Protein AF-A0A8D6U530-F1 (afdb_monomer_lite)

Sequence (183 aa):
MQDDRLDGVLFDHLMLEGEQKAHISNYTDLTALLTSADLKWEVPHDMVEWIWIHMAINAGVTSTAARSGNLENPEQLALNLMNSSSELSLVIKTIREALKVVEARGVNLKLYKAELLPYKIPAWIAGKAMKIMFAKNELTRKIMTLHNDKQDIFYCCQSVYQTGQELGVKMPILEANMKGISI

Radius of gyration: 17.64 Å; chains: 1; bounding box: 43×45×47 Å

Organism: Streptococcus thermophilus (NCBI:txid1308)

Secondary structure (DSSP, 8-state):
-BTTB------SEEE---HHHH--TTHHHHHHHHHHTT-EEE--S-HHHHHHHHHHHHHHHHHHHHTTS--S-HHHHHHHHHT-HHHHHHHHHHHHHHHHHHHHTT--GGG-HHHHHHHHS-HHHHHHHHHHHHHH-HHHHHHHHH---HHHHHHHHHHHHHHHHHTT---HHHHHHHHHH--

pLDDT: mean 90.28, std 9.79, range [41.72, 98.44]

Structure (mmCIF, N/CA/C/O backbone):
data_AF-A0A8D6U530-F1
#
_entry.id   AF-A0A8D6U530-F1
#
loop_
_atom_site.group_PDB
_atom_site.id
_atom_site.type_symbol
_atom_site.label_atom_id
_atom_site.label_alt_id
_atom_site.label_comp_id
_atom_site.label_asym_id
_atom_site.label_entity_id
_atom_site.label_seq_id
_atom_site.pdbx_PDB_ins_code
_atom_site.Cartn_x
_atom_site.Cartn_y
_atom_site.Cartn_z
_atom_site.occupancy
_atom_site.B_iso_or_equiv
_atom_site.auth_seq_id
_atom_site.auth_comp_id
_atom_site.auth_asym_id
_atom_site.auth_atom_id
_atom_site.pdbx_PDB_model_num
ATOM 1 N N . MET A 1 1 ? 3.357 23.198 -10.485 1.00 44.97 1 MET A N 1
ATOM 2 C CA . MET A 1 1 ? 4.471 24.131 -10.745 1.00 44.97 1 MET A CA 1
ATOM 3 C C . MET A 1 1 ? 3.987 25.528 -10.401 1.00 44.97 1 MET A C 1
ATOM 5 O O . MET A 1 1 ? 3.193 26.080 -11.148 1.00 44.97 1 MET A O 1
ATOM 9 N N . GLN A 1 2 ? 4.367 26.043 -9.236 1.00 41.72 2 GLN A N 1
ATOM 10 C CA . GLN A 1 2 ? 4.347 27.482 -8.967 1.00 41.72 2 GLN A CA 1
ATOM 11 C C . GLN A 1 2 ? 5.812 27.931 -9.030 1.00 41.72 2 GLN A C 1
ATOM 13 O O . GLN A 1 2 ? 6.682 27.231 -8.512 1.00 41.72 2 GLN A O 1
ATOM 18 N N . ASP A 1 3 ? 6.080 29.031 -9.729 1.00 68.62 3 ASP A N 1
ATOM 19 C CA . ASP A 1 3 ? 7.397 29.683 -9.815 1.00 68.62 3 ASP A CA 1
ATOM 20 C C . ASP A 1 3 ? 8.562 28.818 -10.343 1.00 68.62 3 ASP A C 1
ATOM 22 O O . ASP A 1 3 ? 9.682 28.938 -9.851 1.00 68.62 3 ASP A O 1
ATOM 26 N N . ASP A 1 4 ? 8.323 27.915 -11.306 1.00 67.56 4 ASP A N 1
ATOM 27 C CA . ASP A 1 4 ? 9.345 27.003 -11.870 1.00 67.56 4 ASP A CA 1
ATOM 28 C C . ASP A 1 4 ? 10.094 26.148 -10.824 1.00 67.56 4 ASP A C 1
ATOM 30 O O . ASP A 1 4 ? 11.147 25.566 -11.092 1.00 67.56 4 ASP A O 1
ATOM 34 N N . ARG A 1 5 ? 9.532 26.021 -9.615 1.00 64.19 5 ARG A N 1
ATOM 35 C CA . ARG A 1 5 ? 10.049 25.163 -8.548 1.00 64.19 5 ARG A CA 1
ATOM 36 C C . ARG A 1 5 ? 9.233 23.878 -8.484 1.00 64.19 5 ARG A C 1
ATOM 38 O O . ARG A 1 5 ? 8.012 23.892 -8.302 1.00 64.19 5 ARG A O 1
ATOM 45 N N . LEU A 1 6 ? 9.925 22.750 -8.613 1.00 68.62 6 LEU A N 1
ATOM 46 C CA . LEU A 1 6 ? 9.389 21.436 -8.280 1.00 68.62 6 LEU A CA 1
ATOM 47 C C . LEU A 1 6 ? 9.564 21.216 -6.770 1.00 68.62 6 LEU A C 1
ATOM 49 O O . LEU A 1 6 ? 10.669 20.931 -6.317 1.00 68.62 6 LEU A O 1
ATOM 53 N N . ASP A 1 7 ? 8.489 21.372 -5.992 1.00 69.19 7 ASP A N 1
ATOM 54 C CA . ASP A 1 7 ? 8.423 20.833 -4.626 1.00 69.19 7 ASP A CA 1
ATOM 55 C C . ASP A 1 7 ? 7.877 19.408 -4.713 1.00 69.19 7 ASP A C 1
ATOM 57 O O . ASP A 1 7 ? 6.685 19.188 -4.933 1.00 69.19 7 ASP A O 1
ATOM 61 N N . GLY A 1 8 ? 8.777 18.435 -4.641 1.00 67.69 8 GLY A N 1
ATOM 62 C CA . GLY A 1 8 ? 8.449 17.031 -4.805 1.00 67.69 8 GLY A CA 1
ATOM 63 C C . GLY A 1 8 ? 9.606 16.136 -4.393 1.00 67.69 8 GLY A C 1
ATOM 64 O O . GLY A 1 8 ? 10.741 16.580 -4.224 1.00 67.69 8 GLY A O 1
ATOM 65 N N . VAL A 1 9 ? 9.302 14.856 -4.226 1.00 67.88 9 VAL A N 1
ATOM 66 C CA . VAL A 1 9 ? 10.293 13.807 -3.996 1.00 67.88 9 VAL A CA 1
ATOM 67 C C . VAL A 1 9 ? 10.338 12.963 -5.259 1.00 67.88 9 VAL A C 1
ATOM 69 O O . VAL A 1 9 ? 9.301 12.467 -5.696 1.00 67.88 9 VAL A O 1
ATOM 72 N N . LEU A 1 10 ? 11.524 12.795 -5.842 1.00 68.75 10 LEU A N 1
ATOM 73 C CA . LEU A 1 10 ? 11.732 11.790 -6.876 1.00 68.75 10 LEU A CA 1
ATOM 74 C C . LEU A 1 10 ? 12.156 10.495 -6.188 1.00 68.75 10 LEU A C 1
ATOM 76 O O . LEU A 1 10 ? 13.176 10.465 -5.500 1.00 68.75 10 LEU A O 1
ATOM 80 N N . PHE A 1 11 ? 11.364 9.441 -6.350 1.00 74.75 11 PHE A N 1
ATOM 81 C CA . PHE A 1 11 ? 11.805 8.105 -5.976 1.00 74.75 11 PHE A CA 1
ATOM 82 C C . PHE A 1 11 ? 12.848 7.640 -6.989 1.00 74.75 11 PHE A C 1
ATOM 84 O O . PHE A 1 11 ? 12.601 7.671 -8.192 1.00 74.75 11 PHE A O 1
ATOM 91 N N . ASP A 1 12 ? 13.999 7.191 -6.498 1.00 85.38 12 ASP A N 1
ATOM 92 C CA . ASP A 1 12 ? 15.049 6.578 -7.315 1.00 85.38 12 ASP A CA 1
ATOM 93 C C . ASP A 1 12 ? 14.726 5.118 -7.663 1.00 85.38 12 ASP A C 1
ATOM 95 O O . ASP A 1 12 ? 15.565 4.436 -8.237 1.00 85.38 12 ASP A O 1
ATOM 99 N N . HIS A 1 13 ? 13.539 4.623 -7.294 1.00 89.56 13 HIS A N 1
ATOM 100 C CA . HIS A 1 13 ? 13.154 3.226 -7.425 1.00 89.56 13 HIS A CA 1
ATOM 101 C C . HIS A 1 13 ? 11.803 3.075 -8.13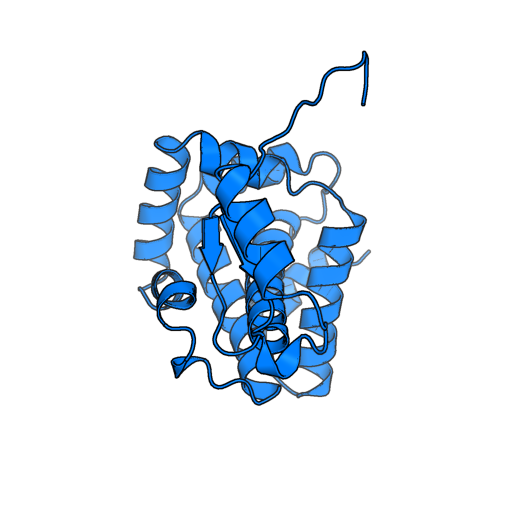2 1.00 89.56 13 HIS A C 1
ATOM 103 O O . HIS A 1 13 ? 10.800 3.651 -7.707 1.00 89.56 13 HIS A O 1
ATOM 109 N N . LEU A 1 14 ? 11.790 2.288 -9.207 1.00 90.69 14 LEU A N 1
ATOM 110 C CA . LEU A 1 14 ? 10.634 2.038 -10.063 1.00 90.69 14 LEU A CA 1
ATOM 111 C C . LEU A 1 14 ? 10.188 0.575 -10.014 1.00 90.69 14 LEU A C 1
ATOM 113 O O . LEU A 1 14 ? 11.006 -0.336 -9.925 1.00 90.69 14 LEU A O 1
ATOM 117 N N . MET A 1 15 ? 8.887 0.360 -10.181 1.00 93.06 15 MET A N 1
ATOM 118 C CA . MET A 1 15 ? 8.321 -0.959 -10.448 1.00 93.06 15 MET A CA 1
ATOM 119 C C . MET A 1 15 ? 8.081 -1.132 -11.944 1.00 93.06 15 MET A C 1
ATOM 121 O O . MET A 1 15 ? 7.382 -0.317 -12.547 1.00 93.06 15 MET A O 1
ATOM 125 N N . LEU A 1 16 ? 8.634 -2.191 -12.542 1.00 94.81 16 LEU A N 1
ATOM 126 C CA . LEU A 1 16 ? 8.466 -2.507 -13.965 1.00 94.81 16 LEU A CA 1
ATOM 127 C C . LEU A 1 16 ? 7.729 -3.830 -14.167 1.00 94.81 16 LEU A C 1
ATOM 129 O O . LEU A 1 16 ? 7.948 -4.791 -13.434 1.00 94.81 16 LEU A O 1
ATOM 133 N N . GLU A 1 17 ? 6.846 -3.881 -15.166 1.00 95.75 17 GLU A N 1
ATOM 134 C CA . GLU A 1 17 ? 6.257 -5.147 -15.616 1.00 95.75 17 GLU A CA 1
ATOM 135 C C . GLU A 1 17 ? 7.367 -6.025 -16.195 1.00 95.75 17 GLU A C 1
ATOM 137 O O . GLU A 1 17 ? 8.267 -5.518 -16.861 1.00 95.75 17 GLU A O 1
ATOM 142 N N . GLY A 1 18 ? 7.314 -7.334 -15.961 1.00 94.69 18 GLY A N 1
ATOM 143 C CA . GLY A 1 18 ? 8.358 -8.234 -16.445 1.00 94.69 18 GLY A CA 1
ATOM 144 C C . GLY A 1 18 ? 8.409 -8.284 -17.973 1.00 94.69 18 GLY A C 1
ATOM 145 O O . GLY A 1 18 ? 7.372 -8.284 -18.630 1.00 94.69 18 GLY A O 1
ATOM 146 N N . GLU A 1 19 ? 9.607 -8.409 -18.548 1.00 95.12 19 GLU A N 1
ATOM 147 C CA . GLU A 1 19 ? 9.842 -8.407 -20.005 1.00 95.12 19 GLU A CA 1
ATOM 148 C C . GLU A 1 19 ? 8.879 -9.316 -20.788 1.00 95.12 19 GLU A C 1
ATOM 150 O O . GLU A 1 19 ? 8.313 -8.915 -21.804 1.00 95.12 19 GLU A O 1
ATOM 155 N N . GLN A 1 20 ? 8.626 -10.522 -20.269 1.00 93.12 20 GLN A N 1
ATOM 156 C CA . GLN A 1 20 ? 7.739 -11.507 -20.897 1.00 93.12 20 GLN A CA 1
ATOM 157 C C . GLN A 1 20 ? 6.274 -11.043 -20.997 1.00 93.12 20 GLN A C 1
ATOM 159 O O . GLN A 1 20 ? 5.563 -11.480 -21.900 1.00 93.12 20 GLN A O 1
ATOM 164 N N . LYS A 1 21 ? 5.826 -10.181 -20.077 1.00 94.62 21 LYS A N 1
ATOM 165 C CA . LYS A 1 21 ? 4.457 -9.645 -19.989 1.00 94.62 21 LYS A CA 1
ATOM 166 C C . LYS A 1 21 ? 4.341 -8.209 -20.508 1.00 94.62 21 LYS A C 1
ATOM 168 O O . LYS A 1 21 ? 3.251 -7.777 -20.859 1.00 94.62 21 LYS A O 1
ATOM 173 N N . ALA A 1 22 ? 5.448 -7.470 -20.580 1.00 94.19 22 ALA A N 1
ATOM 174 C CA . ALA A 1 22 ? 5.456 -6.069 -20.994 1.00 94.19 22 ALA A CA 1
ATOM 175 C C . ALA A 1 22 ? 5.125 -5.876 -22.485 1.00 94.19 22 ALA A C 1
ATOM 177 O O . ALA A 1 22 ? 4.648 -4.815 -22.873 1.00 94.19 22 ALA A O 1
ATOM 178 N N . HIS A 1 23 ? 5.374 -6.890 -23.324 1.00 93.81 23 HIS A N 1
ATOM 179 C CA . HIS A 1 23 ? 5.088 -6.872 -24.766 1.00 93.81 23 HIS A CA 1
ATOM 180 C C . HIS A 1 23 ? 5.700 -5.676 -25.528 1.00 93.81 23 HIS A C 1
ATOM 182 O O . HIS A 1 23 ? 5.138 -5.210 -26.520 1.00 93.81 23 HIS A O 1
ATOM 188 N N . ILE A 1 24 ? 6.876 -5.204 -25.099 1.00 95.12 24 ILE A N 1
ATOM 189 C CA . ILE A 1 24 ? 7.650 -4.155 -25.780 1.00 95.12 24 ILE A CA 1
ATOM 190 C C . ILE A 1 24 ? 8.933 -4.728 -26.387 1.00 95.12 24 ILE A C 1
ATOM 192 O O . ILE A 1 24 ? 9.573 -5.597 -25.802 1.00 95.12 24 ILE A O 1
ATOM 196 N N . SER A 1 25 ? 9.333 -4.232 -27.559 1.00 96.56 25 SER A N 1
ATOM 197 C CA . SER A 1 25 ? 10.525 -4.719 -28.271 1.00 96.56 25 SER A CA 1
ATOM 198 C C . SER A 1 25 ? 11.845 -4.146 -27.747 1.00 96.56 25 SER A C 1
ATOM 200 O O . SER A 1 25 ? 12.905 -4.648 -28.099 1.00 96.56 25 SER A O 1
ATOM 202 N N . ASN A 1 26 ? 11.794 -3.080 -26.947 1.00 96.75 26 ASN A N 1
ATOM 203 C CA . ASN A 1 26 ? 12.946 -2.305 -26.482 1.00 96.75 26 ASN A CA 1
ATOM 204 C C . ASN A 1 26 ? 13.138 -2.387 -24.954 1.00 96.75 26 ASN A C 1
ATOM 206 O O . ASN A 1 26 ? 13.618 -1.437 -24.338 1.00 96.75 26 ASN A O 1
ATOM 210 N N . TYR A 1 27 ? 12.746 -3.500 -24.324 1.00 97.44 27 TYR A N 1
ATOM 211 C CA . TYR A 1 27 ? 12.831 -3.670 -22.866 1.00 97.44 27 TYR A CA 1
ATOM 212 C C . TYR A 1 27 ? 14.269 -3.505 -22.339 1.00 97.44 27 TYR A C 1
ATOM 214 O O . TYR A 1 27 ? 14.508 -2.801 -21.355 1.00 97.44 27 TYR A O 1
ATOM 222 N N . THR A 1 28 ? 15.251 -4.091 -23.032 1.00 97.06 28 THR A N 1
ATOM 223 C CA . THR A 1 28 ? 16.674 -3.936 -22.692 1.00 97.06 28 THR A CA 1
ATOM 224 C C . THR A 1 28 ? 17.122 -2.476 -22.771 1.00 97.06 28 THR A C 1
ATOM 226 O O . THR A 1 28 ? 17.756 -1.992 -21.838 1.00 97.06 28 THR A O 1
ATOM 229 N N . ASP A 1 29 ? 16.738 -1.746 -23.822 1.00 98.00 29 ASP A N 1
ATOM 230 C CA . ASP A 1 29 ? 17.091 -0.328 -23.968 1.00 98.00 29 ASP A CA 1
ATOM 231 C C . ASP A 1 29 ? 16.451 0.531 -22.869 1.00 98.00 29 ASP A C 1
ATOM 233 O O . ASP A 1 29 ? 17.104 1.414 -22.314 1.00 98.00 29 ASP A O 1
ATOM 237 N N . LEU A 1 30 ? 15.192 0.249 -22.509 1.00 96.44 30 LEU A N 1
ATOM 238 C CA . LEU A 1 30 ? 14.493 0.922 -21.413 1.00 96.44 30 LEU A CA 1
ATOM 239 C C . LEU A 1 30 ? 15.231 0.724 -20.085 1.00 96.44 30 LEU A C 1
ATOM 241 O O . LEU A 1 30 ? 15.530 1.695 -19.393 1.00 96.44 30 LEU A O 1
ATOM 245 N N . THR A 1 31 ? 15.544 -0.521 -19.727 1.00 96.69 31 THR A N 1
ATOM 246 C CA . THR A 1 31 ? 16.243 -0.811 -18.464 1.00 96.69 31 THR A CA 1
ATOM 247 C C . THR A 1 31 ? 17.656 -0.225 -18.437 1.00 96.69 31 THR A C 1
ATOM 249 O O . THR A 1 31 ? 18.059 0.320 -17.410 1.00 96.69 31 THR A O 1
ATOM 252 N N . ALA A 1 32 ? 18.375 -0.236 -19.566 1.00 97.38 32 ALA A N 1
ATOM 253 C CA . ALA A 1 32 ? 19.679 0.413 -19.696 1.00 97.38 32 ALA A CA 1
ATOM 254 C C . ALA A 1 32 ? 19.587 1.937 -19.523 1.00 97.38 32 ALA A C 1
ATOM 256 O O . ALA A 1 32 ? 20.421 2.526 -18.835 1.00 97.38 32 ALA A O 1
ATOM 257 N N . LEU A 1 33 ? 18.556 2.572 -20.091 1.00 96.44 33 LEU A N 1
ATOM 258 C CA . LEU A 1 33 ? 18.299 4.001 -19.923 1.00 96.44 33 LEU A CA 1
ATOM 259 C C . LEU A 1 33 ? 18.035 4.351 -18.453 1.00 96.44 33 LEU A C 1
ATOM 261 O O . LEU A 1 33 ? 18.653 5.282 -17.938 1.00 96.44 33 LEU A O 1
ATOM 265 N N . LEU A 1 34 ? 17.179 3.587 -17.766 1.00 94.69 34 LEU A N 1
ATOM 266 C CA . LEU A 1 34 ? 16.891 3.788 -16.341 1.00 94.69 34 LEU A CA 1
ATOM 267 C C . LEU A 1 34 ? 18.166 3.676 -15.499 1.00 94.69 34 LEU A C 1
ATOM 269 O O . LEU A 1 34 ? 18.471 4.578 -14.721 1.00 94.69 34 LEU A O 1
ATOM 273 N N . THR A 1 35 ? 18.970 2.634 -15.722 1.00 94.75 35 THR A N 1
ATOM 274 C CA . THR A 1 35 ? 20.254 2.467 -15.031 1.00 94.75 35 THR A CA 1
ATOM 275 C C . THR A 1 35 ? 21.240 3.590 -15.355 1.00 94.75 35 THR A C 1
ATOM 277 O O . THR A 1 35 ? 21.937 4.059 -14.460 1.00 94.75 35 THR A O 1
ATOM 280 N N . SER A 1 36 ? 21.282 4.080 -16.599 1.00 96.56 36 SER A N 1
ATOM 281 C CA . SER A 1 36 ? 22.144 5.214 -16.971 1.00 96.56 36 SER A CA 1
ATOM 282 C C . SER A 1 36 ? 21.758 6.527 -16.279 1.00 96.56 36 SER A C 1
ATOM 284 O O . SER A 1 36 ? 22.600 7.409 -16.128 1.00 96.56 36 SER A O 1
ATOM 286 N N . ALA A 1 37 ? 20.503 6.637 -15.834 1.00 93.38 37 ALA A N 1
ATOM 287 C CA . ALA A 1 37 ? 19.975 7.759 -15.068 1.00 93.38 37 ALA A CA 1
ATOM 288 C C . ALA A 1 37 ? 20.054 7.544 -13.541 1.00 93.38 37 ALA A C 1
ATOM 290 O O . ALA A 1 37 ? 19.463 8.322 -12.797 1.00 93.38 37 ALA A O 1
ATOM 291 N N . ASP A 1 38 ? 20.756 6.501 -13.080 1.00 92.06 38 ASP A N 1
ATOM 292 C CA . ASP A 1 38 ? 20.847 6.091 -11.668 1.00 92.06 38 ASP A CA 1
ATOM 293 C C . ASP A 1 38 ? 19.478 5.765 -11.029 1.00 92.06 38 ASP A C 1
ATOM 295 O O . ASP A 1 38 ? 19.282 5.878 -9.820 1.00 92.06 38 ASP A O 1
ATOM 299 N N . LEU A 1 39 ? 18.511 5.336 -11.852 1.00 92.50 39 LEU A N 1
ATOM 300 C CA . LEU A 1 39 ? 17.216 4.839 -11.395 1.00 92.50 39 LEU A CA 1
ATOM 301 C C . LEU A 1 39 ? 17.287 3.324 -11.201 1.00 92.50 39 LEU A C 1
ATOM 303 O O . LEU A 1 39 ? 17.545 2.550 -12.130 1.00 92.50 39 LEU A O 1
ATOM 307 N N . LYS A 1 40 ? 17.014 2.895 -9.973 1.00 94.38 40 LYS A N 1
ATOM 308 C CA . LYS A 1 40 ? 16.807 1.497 -9.610 1.00 94.38 40 LYS A CA 1
ATOM 309 C C . LYS A 1 40 ? 15.439 1.052 -10.095 1.00 94.38 40 LYS A C 1
ATOM 311 O O . LYS A 1 40 ? 14.486 1.831 -10.158 1.00 94.38 40 LYS A O 1
ATOM 316 N N . TRP A 1 41 ? 15.324 -0.231 -10.383 1.00 93.88 41 TRP A N 1
ATOM 317 C CA . TRP A 1 41 ? 14.050 -0.836 -10.711 1.00 93.88 41 TRP A CA 1
ATOM 318 C C . TRP A 1 41 ? 14.003 -2.277 -10.228 1.00 93.88 41 TRP A C 1
ATOM 320 O O . TRP A 1 41 ? 15.026 -2.961 -10.164 1.00 93.88 41 TRP A O 1
ATOM 330 N N . GLU A 1 42 ? 12.800 -2.732 -9.915 1.00 94.56 42 GLU A N 1
ATOM 331 C CA . GLU A 1 42 ? 12.517 -4.122 -9.601 1.00 94.56 42 GLU A CA 1
ATOM 332 C C . GLU A 1 42 ? 11.267 -4.587 -10.356 1.00 94.56 42 GLU A C 1
ATOM 334 O O . GLU A 1 42 ? 10.453 -3.790 -10.832 1.00 94.56 42 GLU A O 1
ATOM 339 N N . VAL A 1 43 ? 11.157 -5.901 -10.528 1.00 94.69 43 VAL A N 1
ATOM 340 C CA . VAL A 1 43 ? 10.027 -6.539 -11.205 1.00 94.69 43 VAL A CA 1
ATOM 341 C C . VAL A 1 43 ? 9.265 -7.332 -10.146 1.00 94.69 43 VAL A C 1
ATOM 343 O O . VAL A 1 43 ? 9.830 -8.288 -9.600 1.00 94.69 43 VAL A O 1
ATOM 346 N N . PRO A 1 44 ? 8.018 -6.954 -9.810 1.00 94.06 44 PRO A N 1
ATOM 347 C CA . PRO A 1 44 ? 7.211 -7.726 -8.880 1.00 94.06 44 PRO A CA 1
ATOM 348 C C . PRO A 1 44 ? 6.830 -9.076 -9.501 1.00 94.06 44 PRO A C 1
ATOM 350 O O . PRO A 1 44 ? 6.966 -9.293 -10.703 1.00 94.06 44 PRO A O 1
ATOM 353 N N . HIS A 1 45 ? 6.305 -9.994 -8.686 1.00 93.62 45 HIS A N 1
ATOM 354 C CA . HIS A 1 45 ? 5.842 -11.297 -9.182 1.00 93.62 45 HIS A CA 1
ATOM 355 C C . HIS A 1 45 ? 4.818 -11.166 -10.330 1.00 93.62 45 HIS A C 1
ATOM 357 O O . HIS A 1 45 ? 4.879 -11.881 -11.332 1.00 93.62 45 HIS A O 1
ATOM 363 N N . ASP A 1 46 ? 3.894 -10.225 -10.170 1.00 95.38 46 ASP A N 1
ATOM 364 C CA . ASP A 1 46 ? 2.924 -9.797 -11.167 1.00 95.38 46 ASP A CA 1
ATOM 365 C C . ASP A 1 46 ? 2.579 -8.332 -10.885 1.00 95.38 46 ASP A C 1
ATOM 367 O O . ASP A 1 46 ? 2.333 -7.975 -9.725 1.00 95.38 46 ASP A O 1
ATOM 371 N N . MET A 1 47 ? 2.614 -7.487 -11.920 1.00 95.62 47 MET A N 1
ATOM 372 C CA . MET A 1 47 ? 2.411 -6.046 -11.774 1.00 95.62 47 MET A CA 1
ATOM 373 C C . MET A 1 47 ? 0.976 -5.699 -11.380 1.00 95.62 47 MET A C 1
ATOM 375 O O . MET A 1 47 ? 0.761 -4.840 -10.528 1.00 95.62 47 MET A O 1
ATOM 379 N N . VAL A 1 48 ? -0.018 -6.369 -11.965 1.00 95.25 48 VAL A N 1
ATOM 380 C CA . VAL A 1 48 ? -1.434 -6.085 -11.698 1.00 95.25 48 VAL A CA 1
ATOM 381 C C . VAL A 1 48 ? -1.779 -6.468 -10.264 1.00 95.25 48 VAL A C 1
ATOM 383 O O . VAL A 1 48 ? -2.379 -5.679 -9.531 1.00 95.25 48 VAL A O 1
ATOM 386 N N . GLU A 1 49 ? -1.339 -7.647 -9.828 1.00 96.81 49 GLU A N 1
ATOM 387 C CA . GLU A 1 49 ? -1.505 -8.082 -8.442 1.00 96.81 49 GLU A CA 1
ATOM 388 C C . GLU A 1 49 ? -0.776 -7.143 -7.463 1.00 96.81 49 GLU A C 1
ATOM 390 O O . GLU A 1 49 ? -1.331 -6.779 -6.421 1.00 96.81 49 GLU A O 1
ATOM 395 N N . TRP A 1 50 ? 0.436 -6.689 -7.808 1.00 96.00 50 TRP A N 1
ATOM 396 C CA . TRP A 1 50 ? 1.193 -5.729 -7.002 1.00 96.00 50 TRP A CA 1
ATOM 397 C C . TRP A 1 50 ? 0.470 -4.381 -6.865 1.00 96.00 50 TRP A C 1
ATOM 399 O O . TRP A 1 50 ? 0.391 -3.837 -5.756 1.00 96.00 50 TRP A O 1
ATOM 409 N N . ILE A 1 51 ? -0.122 -3.877 -7.955 1.00 95.12 51 ILE A N 1
ATOM 410 C CA . ILE A 1 51 ? -0.952 -2.664 -7.958 1.00 95.12 51 ILE A CA 1
ATOM 411 C C . ILE A 1 51 ? -2.167 -2.857 -7.049 1.00 95.12 51 ILE A C 1
ATOM 413 O O . ILE A 1 51 ? -2.450 -1.994 -6.220 1.00 95.12 51 ILE A O 1
ATOM 417 N N . TRP A 1 52 ? -2.870 -3.991 -7.131 1.00 97.00 52 TRP A N 1
ATOM 418 C CA . TRP A 1 52 ? -4.019 -4.254 -6.258 1.00 97.00 52 TRP A CA 1
ATOM 419 C C . TRP A 1 52 ? -3.641 -4.293 -4.776 1.00 97.00 52 TRP A C 1
ATOM 421 O O . TRP A 1 52 ? -4.394 -3.782 -3.943 1.00 97.00 52 TRP A O 1
ATOM 431 N N . ILE A 1 53 ? -2.478 -4.856 -4.440 1.00 97.06 53 ILE A N 1
ATOM 432 C CA . ILE A 1 53 ? -1.943 -4.839 -3.072 1.00 97.06 53 ILE A CA 1
ATOM 433 C C . ILE A 1 53 ? -1.672 -3.401 -2.618 1.00 97.06 53 ILE A C 1
ATOM 435 O O . ILE A 1 53 ? -2.084 -3.025 -1.518 1.00 97.06 53 ILE A O 1
ATOM 439 N N . HIS A 1 54 ? -1.036 -2.582 -3.457 1.00 93.94 54 HIS A N 1
ATOM 440 C CA . HIS A 1 54 ? -0.750 -1.181 -3.137 1.00 93.94 54 HIS A CA 1
ATOM 441 C C . HIS A 1 54 ? -2.023 -0.351 -2.992 1.00 93.94 54 HIS A C 1
ATOM 443 O O . HIS A 1 54 ? -2.146 0.410 -2.035 1.00 93.94 54 HIS A O 1
ATOM 449 N N . MET A 1 55 ? -3.017 -0.562 -3.856 1.00 94.75 55 MET A N 1
ATOM 450 C CA . MET A 1 55 ? -4.333 0.059 -3.713 1.00 94.75 55 MET A CA 1
ATOM 451 C C . MET A 1 55 ? -5.005 -0.341 -2.394 1.00 94.75 55 MET A C 1
ATOM 453 O O . MET A 1 55 ? -5.548 0.511 -1.701 1.00 94.75 55 MET A O 1
ATOM 457 N N . ALA A 1 56 ? -4.940 -1.612 -1.989 1.00 96.69 56 ALA A N 1
ATOM 458 C CA . ALA A 1 56 ? -5.498 -2.048 -0.709 1.00 96.69 56 ALA A CA 1
ATOM 459 C C . ALA A 1 56 ? -4.785 -1.416 0.499 1.00 96.69 56 ALA A C 1
ATOM 461 O O . ALA A 1 56 ? -5.439 -1.015 1.466 1.00 96.69 56 ALA A O 1
ATOM 462 N N . ILE A 1 57 ? -3.456 -1.294 0.444 1.00 95.31 57 ILE A N 1
ATOM 463 C CA . ILE A 1 57 ? -2.669 -0.604 1.473 1.00 95.31 57 ILE A CA 1
ATOM 464 C C . ILE A 1 57 ? -3.072 0.871 1.539 1.00 95.31 57 ILE A C 1
ATOM 466 O O . ILE A 1 57 ? -3.420 1.357 2.618 1.00 95.31 57 ILE A O 1
ATOM 470 N N . ASN A 1 58 ? -3.095 1.556 0.394 1.00 92.50 58 ASN A N 1
ATOM 471 C CA . ASN A 1 58 ? -3.457 2.966 0.299 1.00 92.50 58 ASN A CA 1
ATOM 472 C C . ASN A 1 58 ? -4.872 3.201 0.824 1.00 92.50 58 ASN A C 1
ATOM 474 O O . ASN A 1 58 ? -5.036 4.017 1.724 1.00 92.50 58 ASN A O 1
ATOM 478 N N . ALA A 1 59 ? -5.859 2.420 0.379 1.00 94.25 59 ALA A N 1
ATOM 479 C CA . ALA A 1 59 ? -7.229 2.487 0.881 1.00 94.25 59 ALA A CA 1
ATOM 480 C C . ALA A 1 59 ? -7.304 2.280 2.402 1.00 94.25 59 ALA A C 1
ATOM 482 O O . ALA A 1 59 ? -8.041 2.981 3.093 1.00 94.25 59 ALA A O 1
ATOM 483 N N . GLY A 1 60 ? -6.523 1.352 2.962 1.00 94.94 60 GLY A N 1
ATOM 484 C CA . GLY A 1 60 ? -6.466 1.140 4.407 1.00 94.94 60 GLY A CA 1
ATOM 485 C C . GLY A 1 60 ? -5.924 2.352 5.175 1.00 94.94 60 GLY A C 1
ATOM 486 O O . GLY A 1 60 ? -6.481 2.724 6.212 1.00 94.94 60 GLY A O 1
ATOM 487 N N . VAL A 1 61 ? -4.867 2.990 4.665 1.00 93.00 61 VAL A N 1
ATOM 488 C CA . VAL A 1 61 ? -4.261 4.195 5.258 1.00 93.00 61 VAL A CA 1
ATOM 489 C C . VAL A 1 61 ? -5.196 5.395 5.134 1.00 93.00 61 VAL A C 1
ATOM 491 O O . VAL A 1 61 ? -5.546 6.015 6.141 1.00 93.00 61 VAL A O 1
ATOM 494 N N . THR A 1 62 ? -5.6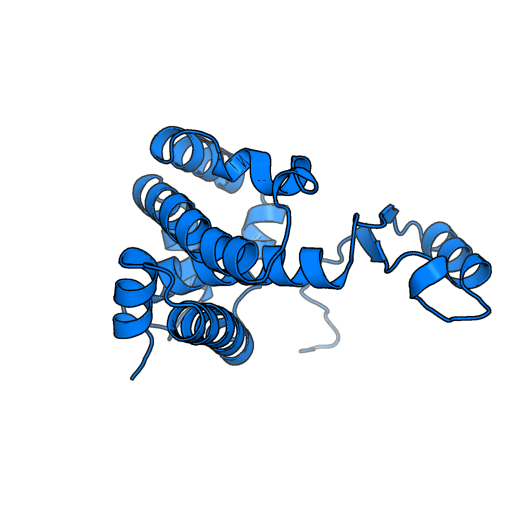09 5.716 3.912 1.00 91.25 62 THR A N 1
ATOM 495 C CA . THR A 1 62 ? -6.314 6.958 3.593 1.00 91.25 62 THR A CA 1
ATOM 496 C C . THR A 1 62 ? -7.739 6.939 4.122 1.00 91.25 62 THR A C 1
ATOM 498 O O . THR A 1 62 ? -8.161 7.927 4.722 1.00 91.25 62 THR A O 1
ATOM 501 N N . SER A 1 63 ? -8.446 5.803 4.046 1.00 92.62 63 SER A N 1
ATOM 502 C CA . SER A 1 63 ? -9.769 5.697 4.667 1.00 92.62 63 SER A CA 1
ATOM 503 C C . SER A 1 63 ? -9.697 5.869 6.185 1.00 92.62 63 SER A C 1
ATOM 505 O O . SER A 1 63 ? -10.551 6.511 6.792 1.00 92.62 63 SER A O 1
ATOM 507 N N . THR A 1 64 ? -8.641 5.360 6.823 1.00 93.81 64 THR A N 1
ATOM 508 C CA . THR A 1 64 ? -8.474 5.537 8.267 1.00 93.81 64 THR A CA 1
ATOM 509 C C . THR A 1 64 ? -8.188 6.996 8.610 1.00 93.81 64 THR A C 1
ATOM 511 O O . THR A 1 64 ? -8.781 7.511 9.556 1.00 93.81 64 THR A O 1
ATOM 514 N N . ALA A 1 65 ? -7.332 7.680 7.847 1.00 90.81 65 ALA A N 1
ATOM 515 C CA . ALA A 1 65 ? -7.039 9.099 8.051 1.00 90.81 65 ALA A CA 1
ATOM 516 C C . ALA A 1 65 ? -8.276 9.992 7.839 1.00 90.81 65 ALA A C 1
ATOM 518 O O . ALA A 1 65 ? -8.496 10.929 8.603 1.00 90.81 65 ALA A O 1
ATOM 519 N N . ALA A 1 66 ? -9.101 9.673 6.840 1.00 88.50 66 ALA A N 1
ATOM 520 C CA . ALA A 1 66 ? -10.244 10.475 6.412 1.00 88.50 66 ALA A CA 1
ATOM 521 C C . ALA A 1 66 ? -11.569 10.151 7.125 1.00 88.50 66 ALA A C 1
ATOM 523 O O . ALA A 1 66 ? -12.562 10.839 6.904 1.00 88.50 66 ALA A O 1
ATOM 524 N N . ARG A 1 67 ? -11.615 9.133 7.995 1.00 87.81 67 ARG A N 1
ATOM 525 C CA . ARG A 1 67 ? -12.860 8.603 8.591 1.00 87.81 67 ARG A CA 1
ATOM 526 C C . ARG A 1 67 ? -13.714 9.603 9.381 1.00 87.81 67 ARG A C 1
ATOM 528 O O . ARG A 1 67 ? -14.850 9.288 9.713 1.00 87.81 67 ARG A O 1
ATOM 535 N N . SER A 1 68 ? -13.168 10.759 9.763 1.00 82.12 68 SER A N 1
ATOM 536 C CA . SER A 1 68 ? -13.923 11.828 10.430 1.00 82.12 68 SER A CA 1
ATOM 537 C C . SER A 1 68 ? -14.694 12.724 9.453 1.00 82.12 68 SER A C 1
ATOM 539 O O . SER A 1 68 ? -15.398 13.624 9.901 1.00 82.12 68 SER A O 1
ATOM 541 N N . GLY A 1 69 ? -14.535 12.522 8.141 1.00 73.94 69 GLY A N 1
ATOM 542 C CA . GLY A 1 69 ? -15.199 13.282 7.079 1.00 73.94 69 GLY A CA 1
ATOM 543 C C . GLY A 1 69 ? -14.617 14.668 6.808 1.00 73.94 69 GLY A C 1
ATOM 544 O O . GLY A 1 69 ? -14.935 15.275 5.789 1.00 73.94 69 GLY A O 1
ATOM 545 N N . ASN A 1 70 ? -13.722 15.177 7.663 1.00 77.81 70 ASN A N 1
ATOM 546 C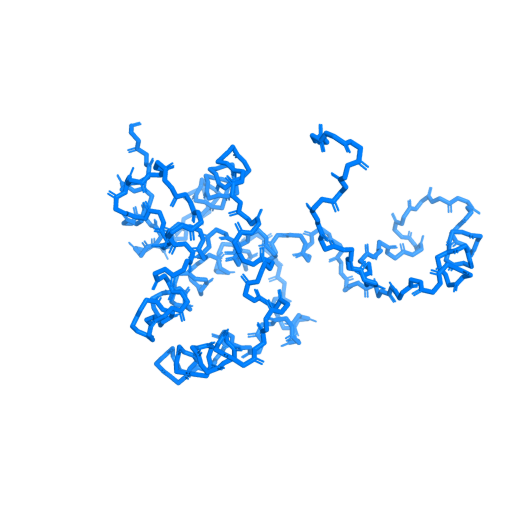 CA . ASN A 1 70 ? -13.066 16.460 7.425 1.00 77.81 70 ASN A CA 1
ATOM 547 C C . ASN A 1 70 ? -11.813 16.285 6.557 1.00 77.81 70 ASN A C 1
ATOM 549 O O . ASN A 1 70 ? -10.728 16.040 7.074 1.00 77.81 70 ASN A O 1
ATOM 553 N N . LEU A 1 71 ? -11.971 16.473 5.247 1.00 77.81 71 LEU A N 1
ATOM 554 C CA . LEU A 1 71 ? -10.892 16.463 4.254 1.00 77.81 71 LEU A CA 1
ATOM 555 C C . LEU A 1 71 ? -10.412 17.871 3.862 1.00 77.81 71 LEU A C 1
ATOM 557 O O . LEU A 1 71 ? -9.789 18.036 2.813 1.00 77.81 71 LEU A O 1
ATOM 561 N N . GLU A 1 72 ? -10.712 18.913 4.641 1.00 82.06 72 GLU A N 1
ATOM 562 C CA . GLU A 1 72 ? -10.292 20.286 4.318 1.00 82.06 72 GLU A CA 1
ATOM 563 C C . GLU A 1 72 ? -8.766 20.416 4.282 1.00 82.06 72 GLU A C 1
ATOM 565 O O . GLU A 1 72 ? -8.233 21.085 3.399 1.00 82.06 72 GLU A O 1
ATOM 570 N N . ASN A 1 73 ? -8.071 19.703 5.176 1.00 85.25 73 ASN A N 1
ATOM 571 C CA . ASN A 1 73 ? -6.614 19.696 5.264 1.00 85.25 73 ASN A CA 1
ATOM 572 C C . ASN A 1 73 ? -6.045 18.256 5.315 1.00 85.25 73 ASN A C 1
ATOM 574 O O . ASN A 1 73 ? -5.763 17.740 6.403 1.00 85.25 73 ASN A O 1
ATOM 578 N N . PRO A 1 74 ? -5.871 17.590 4.153 1.00 83.50 74 PRO A N 1
ATOM 579 C CA . PRO A 1 74 ? -5.351 16.220 4.077 1.00 83.50 74 PRO A CA 1
ATOM 580 C C . PRO A 1 74 ? -3.942 16.059 4.662 1.00 83.50 74 PRO A C 1
ATOM 582 O O . PRO A 1 74 ? -3.645 15.040 5.284 1.00 83.50 74 PRO A O 1
ATOM 585 N N . GLU A 1 75 ? -3.091 17.081 4.536 1.00 85.56 75 GLU A N 1
ATOM 586 C CA . GLU A 1 75 ? -1.754 17.082 5.136 1.00 85.56 75 GLU A CA 1
ATOM 587 C C . GLU A 1 75 ? -1.840 16.985 6.665 1.00 85.56 75 GLU A C 1
ATOM 589 O O . GLU A 1 75 ? -1.163 16.158 7.281 1.00 85.56 75 GLU A O 1
ATOM 594 N N . GLN A 1 76 ? -2.726 17.765 7.292 1.00 88.00 76 GLN A N 1
ATOM 595 C CA . GLN A 1 76 ? -2.916 17.706 8.739 1.00 88.00 76 GLN A CA 1
ATOM 596 C C . GLN A 1 76 ? -3.481 16.353 9.194 1.00 88.00 76 GLN A C 1
ATOM 598 O O . GLN A 1 76 ? -3.090 15.855 10.252 1.00 88.00 76 GLN A O 1
ATOM 603 N N . LEU A 1 77 ? -4.360 15.725 8.404 1.00 88.88 77 LEU A N 1
ATOM 604 C CA . LEU A 1 77 ? -4.833 14.366 8.689 1.00 88.88 77 LEU A CA 1
ATOM 605 C C . LEU A 1 77 ? -3.681 13.357 8.677 1.00 88.88 77 LEU A C 1
ATOM 607 O O . LEU A 1 77 ? -3.553 12.567 9.614 1.00 88.88 77 LEU A O 1
ATOM 611 N N . ALA A 1 78 ? -2.813 13.421 7.663 1.00 88.81 78 ALA A N 1
ATOM 612 C CA . ALA A 1 78 ? -1.624 12.580 7.577 1.00 88.81 78 ALA A CA 1
ATOM 613 C C . ALA A 1 78 ? -0.696 12.800 8.786 1.00 88.81 78 ALA A C 1
ATOM 615 O O . ALA A 1 78 ? -0.240 11.839 9.409 1.00 88.81 78 ALA A O 1
ATOM 616 N N . LEU A 1 79 ? -0.465 14.056 9.182 1.00 90.62 79 LEU A N 1
ATOM 617 C CA . LEU A 1 79 ? 0.335 14.402 10.361 1.00 90.62 79 LEU A CA 1
ATOM 618 C C . LEU A 1 79 ? -0.265 13.859 11.663 1.00 90.62 79 LEU A C 1
ATOM 620 O O . LEU A 1 79 ? 0.461 13.305 12.494 1.00 90.62 79 LEU A O 1
ATOM 624 N N . ASN A 1 80 ? -1.578 13.987 11.850 1.00 91.94 80 ASN A N 1
ATOM 625 C CA . ASN A 1 80 ? -2.272 13.466 13.028 1.00 91.94 80 ASN A CA 1
ATOM 626 C C . ASN A 1 80 ? -2.170 11.937 13.100 1.00 91.94 80 ASN A C 1
ATOM 628 O O . ASN A 1 80 ? -1.871 11.387 14.164 1.00 91.94 80 ASN A O 1
ATOM 632 N N . LEU A 1 81 ? -2.344 11.265 11.957 1.00 92.88 81 LEU A N 1
ATOM 633 C CA . LEU A 1 81 ? -2.206 9.818 11.828 1.00 92.88 81 LEU A CA 1
ATOM 634 C C . LEU A 1 81 ? -0.797 9.359 12.236 1.00 92.88 81 LEU A C 1
ATOM 636 O 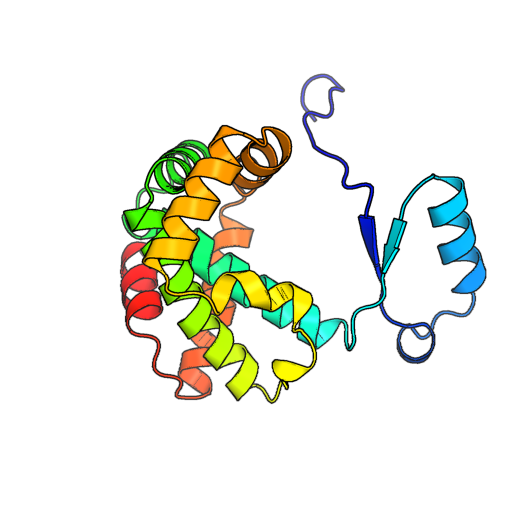O . LEU A 1 81 ? -0.650 8.519 13.122 1.00 92.88 81 LEU A O 1
ATOM 640 N N . MET A 1 82 ? 0.246 9.951 11.644 1.00 93.44 82 MET A N 1
ATOM 641 C CA . MET A 1 82 ? 1.648 9.571 11.879 1.00 93.44 82 MET A CA 1
ATOM 642 C C . MET A 1 82 ? 2.096 9.774 13.334 1.00 93.44 82 MET A C 1
ATOM 644 O O . MET A 1 82 ? 2.963 9.051 13.830 1.00 93.44 82 MET A O 1
ATOM 648 N N . ASN A 1 83 ? 1.488 10.725 14.046 1.00 94.00 83 ASN A N 1
ATOM 649 C CA . ASN A 1 83 ? 1.828 11.034 15.434 1.00 94.00 83 ASN A CA 1
ATOM 650 C C . ASN A 1 83 ? 1.113 10.150 16.470 1.00 94.00 83 ASN A C 1
ATOM 652 O O . ASN A 1 83 ? 1.448 10.206 17.664 1.00 94.00 83 ASN A O 1
ATOM 656 N N . SER A 1 84 ? 0.178 9.293 16.053 1.00 95.62 84 SER A N 1
ATOM 657 C CA . SER A 1 84 ? -0.620 8.478 16.965 1.00 95.62 84 SER A CA 1
ATOM 658 C C . SER A 1 84 ? -0.467 6.977 16.717 1.00 95.62 84 SER A C 1
ATOM 660 O O . SER A 1 84 ? -0.875 6.423 15.701 1.00 95.62 84 SER A O 1
ATOM 662 N N . SER A 1 85 ? 0.077 6.261 17.705 1.00 95.00 85 SER A N 1
ATOM 663 C CA . SER A 1 85 ? 0.247 4.807 17.611 1.00 95.00 85 SER A CA 1
ATOM 664 C C . SER A 1 85 ? -1.082 4.049 17.596 1.00 95.00 85 SER A C 1
ATOM 666 O O . SER A 1 85 ? -1.140 2.953 17.042 1.00 95.00 85 SER A O 1
ATOM 668 N N . SER A 1 86 ? -2.142 4.590 18.210 1.00 95.75 86 SER A N 1
ATOM 669 C CA . SER A 1 86 ? -3.479 3.981 18.161 1.00 95.75 86 SER A CA 1
ATOM 670 C C . SER A 1 86 ? -4.094 4.117 16.771 1.00 95.75 86 SER A C 1
ATOM 672 O O . SER A 1 86 ? -4.653 3.147 16.267 1.00 95.75 86 SER A O 1
ATOM 674 N N . GLU A 1 87 ? -3.902 5.270 16.129 1.00 95.75 87 GLU A N 1
ATOM 675 C CA . GLU A 1 87 ? -4.313 5.521 14.746 1.00 95.75 87 GLU A CA 1
ATOM 676 C C . GLU A 1 87 ? -3.582 4.602 13.772 1.00 95.75 87 GLU A C 1
ATOM 678 O O . GLU A 1 87 ? -4.205 3.898 12.984 1.00 95.75 87 GLU A O 1
ATOM 683 N N . LEU A 1 88 ? -2.261 4.496 13.907 1.00 95.75 88 LEU A N 1
ATOM 684 C CA . LEU A 1 88 ? -1.462 3.574 13.102 1.00 95.75 88 LEU A CA 1
ATOM 685 C C . LEU A 1 88 ? -1.840 2.109 13.364 1.00 95.75 88 LEU A C 1
ATOM 687 O O . LEU A 1 88 ? -1.844 1.293 12.450 1.00 95.75 88 LEU A O 1
ATOM 691 N N . SER A 1 89 ? -2.229 1.752 14.590 1.00 96.75 89 SER A N 1
ATOM 692 C CA . SER A 1 89 ? -2.749 0.406 14.869 1.00 96.75 89 SER A CA 1
ATOM 693 C C . SER A 1 89 ? -4.079 0.145 14.160 1.00 96.75 89 SER A C 1
ATOM 695 O O . SER A 1 89 ? -4.336 -0.988 13.751 1.00 96.75 89 SER A O 1
ATOM 697 N N . LEU A 1 90 ? -4.934 1.164 14.039 1.00 97.00 90 LEU A N 1
ATOM 698 C CA . LEU A 1 90 ? -6.183 1.075 13.291 1.00 97.00 90 LEU A CA 1
ATOM 699 C C . LEU A 1 90 ? -5.903 0.923 11.794 1.00 97.00 90 LEU A C 1
ATOM 701 O O . LEU A 1 90 ? -6.428 -0.010 11.200 1.00 97.00 90 LEU A O 1
ATOM 705 N N . VAL A 1 91 ? -4.983 1.718 11.236 1.00 96.31 91 VAL A N 1
ATOM 706 C CA . VAL A 1 91 ? -4.495 1.594 9.848 1.00 96.31 91 VAL A CA 1
ATOM 707 C C . VAL A 1 91 ? -4.095 0.156 9.531 1.00 96.31 91 VAL A C 1
ATOM 709 O O . VAL A 1 91 ? -4.587 -0.417 8.566 1.00 96.31 91 VAL A O 1
ATOM 712 N N . ILE A 1 92 ? -3.271 -0.478 10.375 1.00 96.88 92 ILE A N 1
ATOM 713 C CA . ILE A 1 92 ? -2.851 -1.873 10.165 1.00 96.88 92 ILE A CA 1
ATOM 714 C C . ILE A 1 92 ? -4.052 -2.827 10.110 1.00 96.88 92 ILE A C 1
ATOM 716 O O . ILE A 1 92 ? -4.056 -3.771 9.320 1.00 96.88 92 ILE A O 1
ATOM 720 N N . LYS A 1 93 ? -5.077 -2.616 10.944 1.00 97.88 93 LYS A N 1
ATOM 721 C CA . LYS A 1 93 ? -6.289 -3.447 10.921 1.00 97.88 93 LYS A CA 1
ATOM 722 C C . LYS A 1 93 ? -7.103 -3.214 9.648 1.00 97.88 93 LYS A C 1
ATOM 724 O O . LYS A 1 93 ? -7.511 -4.195 9.035 1.00 97.88 93 LYS A O 1
ATOM 729 N N . THR A 1 94 ? -7.276 -1.963 9.228 1.00 97.75 94 THR A N 1
ATOM 730 C CA . THR A 1 94 ? -7.981 -1.614 7.988 1.00 97.75 94 THR A CA 1
ATOM 731 C C . THR A 1 94 ? -7.266 -2.188 6.764 1.00 97.75 94 THR A C 1
ATOM 733 O O . THR A 1 94 ? -7.903 -2.811 5.921 1.00 97.75 94 THR A O 1
ATOM 736 N N . ILE A 1 95 ? -5.931 -2.085 6.702 1.00 97.94 95 ILE A N 1
ATOM 737 C CA . ILE A 1 95 ? -5.114 -2.688 5.636 1.00 97.94 95 ILE A CA 1
ATOM 738 C C . ILE A 1 95 ? -5.338 -4.199 5.575 1.00 97.94 95 ILE A C 1
ATOM 740 O O . ILE A 1 95 ? -5.504 -4.755 4.497 1.00 97.94 95 ILE A O 1
ATOM 744 N N . ARG A 1 96 ? -5.397 -4.892 6.717 1.00 98.00 96 ARG A N 1
ATOM 745 C CA . ARG A 1 96 ? -5.677 -6.338 6.731 1.00 98.00 96 ARG A CA 1
ATOM 746 C C . ARG A 1 96 ? -7.050 -6.687 6.176 1.00 98.00 96 ARG A C 1
ATOM 748 O O . ARG A 1 96 ? -7.185 -7.751 5.587 1.00 98.00 96 ARG A O 1
ATOM 755 N N . GLU A 1 97 ? -8.063 -5.853 6.394 1.00 98.44 97 GLU A N 1
ATOM 756 C CA . GLU A 1 97 ? -9.379 -6.054 5.780 1.00 98.44 97 GLU A CA 1
ATOM 757 C C . GLU A 1 97 ? -9.329 -5.809 4.273 1.00 98.44 97 GLU A C 1
ATOM 759 O O . GLU A 1 97 ? -9.778 -6.660 3.513 1.00 98.44 97 GLU A O 1
ATOM 764 N N . ALA A 1 98 ? -8.693 -4.721 3.837 1.00 98.19 98 ALA A N 1
ATOM 765 C CA . ALA A 1 98 ? -8.502 -4.416 2.422 1.00 98.19 98 ALA A CA 1
ATOM 766 C C . ALA A 1 98 ? -7.709 -5.515 1.684 1.00 98.19 98 ALA A C 1
ATOM 768 O O . ALA A 1 98 ? -8.066 -5.910 0.578 1.00 98.19 98 ALA A O 1
ATOM 769 N N . LEU A 1 99 ? -6.678 -6.090 2.310 1.00 98.31 99 LEU A N 1
ATOM 770 C CA . LEU A 1 99 ? -5.905 -7.197 1.737 1.00 98.31 99 LEU A CA 1
ATOM 771 C C . LEU A 1 99 ? -6.731 -8.478 1.559 1.00 98.31 99 LEU A C 1
ATOM 773 O O . LEU A 1 99 ? -6.444 -9.249 0.647 1.00 98.31 99 LEU A O 1
ATOM 777 N N . LYS A 1 100 ? -7.779 -8.703 2.364 1.00 98.31 100 LYS A N 1
ATOM 778 C CA . LYS A 1 100 ? -8.704 -9.827 2.132 1.00 98.31 100 LYS A CA 1
ATOM 779 C C . LYS A 1 100 ? -9.505 -9.651 0.846 1.00 98.31 100 LYS A C 1
ATOM 781 O O . LYS A 1 100 ? -9.868 -10.649 0.239 1.00 98.31 100 LYS A O 1
ATOM 786 N N . VAL A 1 101 ? -9.758 -8.414 0.410 1.00 98.44 101 VAL A N 1
ATOM 787 C CA . VAL A 1 101 ? -10.366 -8.149 -0.906 1.00 98.44 101 VAL A CA 1
ATOM 788 C C . VAL A 1 101 ? -9.426 -8.597 -2.014 1.00 98.44 101 VAL A C 1
ATOM 790 O O . VAL A 1 101 ? -9.851 -9.246 -2.962 1.00 98.44 101 VAL A O 1
ATOM 793 N N . VAL A 1 102 ? -8.136 -8.297 -1.873 1.00 98.12 102 VAL A N 1
ATOM 794 C CA . VAL A 1 102 ? -7.110 -8.708 -2.838 1.00 98.12 102 VAL A CA 1
ATOM 795 C C . VAL A 1 102 ? -6.973 -10.233 -2.875 1.00 98.12 102 VAL A C 1
ATOM 797 O O . VAL A 1 102 ? -6.959 -10.817 -3.953 1.00 98.12 102 VAL A O 1
ATOM 800 N N . GLU A 1 103 ? -6.974 -10.896 -1.718 1.00 98.06 103 GLU A N 1
ATOM 801 C CA . GLU A 1 103 ? -7.000 -12.364 -1.640 1.00 98.06 103 GLU A CA 1
ATOM 802 C C . GLU A 1 103 ? -8.269 -12.953 -2.285 1.00 98.06 103 GLU A C 1
ATOM 804 O O . GLU A 1 103 ? -8.185 -13.911 -3.050 1.00 98.06 103 GLU A O 1
ATOM 809 N N . ALA A 1 104 ? -9.439 -12.346 -2.057 1.00 98.25 104 ALA A N 1
ATOM 810 C CA . ALA A 1 104 ? -10.703 -12.770 -2.663 1.00 98.25 104 ALA A CA 1
ATOM 811 C C . ALA A 1 104 ? -10.753 -12.565 -4.189 1.00 98.25 104 ALA A C 1
ATOM 813 O O . ALA A 1 104 ? -11.473 -13.291 -4.871 1.00 98.25 104 ALA A O 1
ATOM 814 N N . ARG A 1 105 ? -9.963 -11.630 -4.741 1.00 96.62 105 ARG A N 1
ATOM 815 C CA . ARG A 1 105 ? -9.747 -11.483 -6.195 1.00 96.62 105 ARG A CA 1
ATOM 816 C C . ARG A 1 105 ? -8.906 -12.617 -6.801 1.00 96.62 105 ARG A C 1
ATOM 818 O O . ARG A 1 105 ? -8.761 -12.667 -8.016 1.00 96.62 105 ARG A O 1
ATOM 825 N N . GLY A 1 106 ? -8.363 -13.519 -5.981 1.00 97.56 106 GLY A N 1
ATOM 826 C CA . GLY A 1 106 ? -7.556 -14.661 -6.417 1.00 97.56 106 GLY A CA 1
ATOM 827 C C . GLY A 1 106 ? -6.047 -14.476 -6.251 1.00 97.56 106 GLY A C 1
ATOM 828 O O . GLY A 1 106 ? -5.289 -15.385 -6.584 1.00 97.56 106 GLY A O 1
ATOM 829 N N . VAL A 1 107 ? -5.597 -13.342 -5.705 1.00 98.00 107 VAL A N 1
ATOM 830 C CA . VAL A 1 107 ? -4.168 -13.062 -5.512 1.00 98.00 107 VAL A CA 1
ATOM 831 C C . VAL A 1 107 ? -3.592 -13.923 -4.397 1.00 98.00 107 VAL A C 1
ATOM 833 O O . VAL A 1 107 ? -4.054 -13.905 -3.252 1.00 98.00 107 VAL A O 1
ATOM 836 N N . ASN A 1 108 ? -2.494 -14.615 -4.690 1.00 97.50 108 ASN A N 1
ATOM 837 C CA . ASN A 1 108 ? -1.761 -15.364 -3.681 1.00 97.50 108 ASN A CA 1
ATOM 838 C C . ASN A 1 108 ? -0.792 -14.453 -2.908 1.00 97.50 108 ASN A C 1
ATOM 840 O O . ASN A 1 108 ? 0.396 -14.353 -3.220 1.00 97.50 108 ASN A O 1
ATOM 844 N N . LEU A 1 109 ? -1.270 -13.868 -1.806 1.00 96.31 109 LEU A N 1
ATOM 845 C CA . LEU A 1 109 ? -0.495 -12.968 -0.935 1.00 96.31 109 LEU A CA 1
ATOM 846 C C . LEU A 1 109 ? 0.804 -13.579 -0.360 1.00 96.31 109 LEU A C 1
ATOM 848 O O . LEU A 1 109 ? 1.637 -12.871 0.211 1.00 96.31 109 LEU A O 1
ATOM 852 N N . LYS A 1 110 ? 1.018 -14.897 -0.468 1.00 94.69 110 LYS A N 1
ATOM 853 C CA . LYS A 1 110 ? 2.279 -15.540 -0.056 1.00 94.69 110 LYS A CA 1
ATOM 854 C C . LYS A 1 110 ? 3.441 -15.236 -1.002 1.00 94.69 110 LYS A C 1
ATOM 856 O O . LYS A 1 110 ? 4.575 -15.502 -0.606 1.00 94.69 110 LYS A O 1
ATOM 861 N N . LEU A 1 111 ? 3.173 -14.716 -2.198 1.00 95.69 111 LEU A N 1
ATOM 862 C CA . LEU A 1 111 ? 4.183 -14.315 -3.179 1.00 95.69 111 LEU A CA 1
ATOM 863 C C . LEU A 1 111 ? 4.743 -12.910 -2.889 1.00 95.69 111 LEU A C 1
ATOM 865 O O . LEU A 1 111 ? 5.872 -12.623 -3.259 1.00 95.69 111 LEU A O 1
ATOM 869 N N . TYR A 1 112 ? 4.021 -12.109 -2.097 1.00 94.81 112 TYR A N 1
ATOM 870 C CA . TYR A 1 112 ? 4.334 -10.712 -1.759 1.00 94.81 112 TYR A CA 1
ATOM 871 C C . TYR A 1 112 ? 4.764 -10.560 -0.294 1.00 94.81 112 TYR A C 1
ATOM 873 O O . TYR A 1 112 ? 4.195 -9.809 0.502 1.00 94.81 112 TYR A O 1
ATOM 881 N N . LYS A 1 113 ? 5.703 -11.401 0.158 1.00 90.50 113 LYS A N 1
ATOM 882 C CA . LYS A 1 113 ? 6.064 -11.439 1.588 1.00 90.50 113 LYS A CA 1
ATOM 883 C C . LYS A 1 113 ? 6.756 -10.164 2.051 1.00 90.50 113 LYS A C 1
ATOM 885 O O . LYS A 1 113 ? 6.532 -9.793 3.201 1.00 90.50 113 LYS A O 1
ATOM 890 N N . ALA A 1 114 ? 7.591 -9.557 1.210 1.00 87.06 114 ALA A N 1
ATOM 891 C CA . ALA A 1 114 ? 8.379 -8.382 1.570 1.00 87.06 114 ALA A CA 1
ATOM 892 C C . ALA A 1 114 ? 7.466 -7.175 1.831 1.00 87.06 114 ALA A C 1
ATOM 894 O O . ALA A 1 114 ? 7.562 -6.533 2.875 1.00 87.06 114 ALA A O 1
ATOM 895 N N . GLU A 1 115 ? 6.499 -6.968 0.944 1.00 86.75 115 GLU A N 1
ATOM 896 C CA . GLU A 1 115 ? 5.496 -5.908 0.971 1.00 86.75 115 GLU A CA 1
ATOM 897 C C . GLU A 1 115 ? 4.551 -6.069 2.165 1.00 86.75 115 GLU A C 1
ATOM 899 O O . GLU A 1 115 ? 4.154 -5.098 2.808 1.00 86.75 115 GLU A O 1
ATOM 904 N N . LEU A 1 116 ? 4.199 -7.318 2.492 1.00 93.00 116 LEU A N 1
ATOM 905 C CA . LEU A 1 116 ? 3.171 -7.611 3.488 1.00 93.00 116 LEU A CA 1
ATOM 906 C C . LEU A 1 116 ? 3.704 -7.856 4.903 1.00 93.00 116 LEU A C 1
ATOM 908 O O . LEU A 1 116 ? 2.912 -7.951 5.846 1.00 93.00 116 LEU A O 1
ATOM 912 N N . LEU A 1 117 ? 5.022 -7.983 5.079 1.00 89.19 117 LEU A N 1
ATOM 913 C CA . LEU A 1 117 ? 5.638 -8.289 6.372 1.00 89.19 117 LEU A CA 1
ATOM 914 C C . LEU A 1 117 ? 5.235 -7.303 7.488 1.00 89.19 117 LEU A C 1
ATOM 916 O O . LEU A 1 117 ? 4.845 -7.784 8.560 1.00 89.19 117 LEU A O 1
ATOM 920 N N . PRO A 1 118 ? 5.229 -5.968 7.272 1.00 85.12 118 PRO A N 1
ATOM 921 C CA . PRO A 1 118 ? 4.857 -5.009 8.317 1.00 85.12 118 PRO A CA 1
ATOM 922 C C . PRO A 1 118 ? 3.430 -5.216 8.839 1.00 85.12 118 PRO A C 1
ATOM 924 O O . PRO A 1 118 ? 3.154 -5.034 10.026 1.00 85.12 118 PRO A O 1
ATOM 927 N N . TYR A 1 119 ? 2.526 -5.669 7.969 1.00 90.12 119 TYR A N 1
ATOM 928 C CA . TYR A 1 119 ? 1.107 -5.832 8.276 1.00 90.12 119 TYR A CA 1
ATOM 929 C C . TYR A 1 119 ? 0.783 -7.170 8.944 1.00 90.12 119 TYR A C 1
ATOM 931 O O . TYR A 1 119 ? -0.333 -7.349 9.432 1.00 90.12 119 TYR A O 1
ATOM 939 N N . LYS A 1 120 ? 1.733 -8.109 9.038 1.00 89.69 120 LYS A N 1
ATOM 940 C CA . LYS A 1 120 ? 1.539 -9.413 9.707 1.00 89.69 120 LYS A CA 1
ATOM 941 C C . LYS A 1 120 ? 1.826 -9.376 11.213 1.00 89.69 120 LYS A C 1
ATOM 943 O O . LYS A 1 120 ? 1.333 -10.223 11.952 1.00 89.69 120 LYS A O 1
ATOM 948 N N . ILE A 1 121 ? 2.557 -8.370 11.688 1.00 91.31 121 ILE A N 1
ATOM 949 C CA . ILE A 1 121 ? 2.931 -8.189 13.102 1.00 91.31 121 ILE A CA 1
ATOM 950 C C . ILE A 1 121 ? 1.727 -7.668 13.912 1.00 91.31 121 ILE A C 1
ATOM 952 O O . ILE A 1 121 ? 0.958 -6.872 13.376 1.00 91.31 121 ILE A O 1
ATOM 956 N N . PRO A 1 122 ? 1.511 -8.048 15.191 1.00 95.44 122 PRO A N 1
ATOM 957 C CA . PRO A 1 122 ? 0.419 -7.502 16.005 1.00 95.44 122 PRO A CA 1
ATOM 958 C C . PRO A 1 122 ? 0.277 -5.976 15.882 1.00 95.44 122 PRO A C 1
ATOM 960 O O . PRO A 1 122 ? 1.250 -5.241 16.035 1.00 95.44 122 PRO A O 1
ATOM 963 N N . ALA A 1 123 ? -0.941 -5.499 15.600 1.00 94.69 123 ALA A N 1
ATOM 964 C CA . ALA A 1 123 ? -1.176 -4.130 15.124 1.00 94.69 123 ALA A CA 1
ATOM 965 C C . ALA A 1 123 ? -0.642 -3.039 16.069 1.00 94.69 123 ALA A C 1
ATOM 967 O O . ALA A 1 123 ? -0.137 -2.025 15.607 1.00 94.69 123 ALA A O 1
ATOM 968 N N . TRP A 1 124 ? -0.691 -3.268 17.383 1.00 93.75 124 TRP A N 1
ATOM 969 C CA . TRP A 1 124 ? -0.169 -2.331 18.381 1.00 93.75 124 TRP A CA 1
ATOM 970 C C . TRP A 1 124 ? 1.364 -2.239 18.385 1.00 93.75 124 TRP A C 1
ATOM 972 O O . TRP A 1 124 ? 1.914 -1.178 18.681 1.00 93.75 124 TRP A O 1
ATOM 982 N N . ILE A 1 125 ? 2.059 -3.330 18.044 1.00 94.69 125 ILE A N 1
ATOM 983 C CA . ILE A 1 125 ? 3.519 -3.348 17.882 1.00 94.69 125 ILE A CA 1
ATOM 984 C C . ILE A 1 125 ? 3.872 -2.589 16.606 1.00 94.69 125 ILE A C 1
ATOM 986 O O . ILE A 1 125 ? 4.684 -1.666 16.650 1.00 94.69 125 ILE A O 1
ATOM 990 N N . ALA A 1 126 ? 3.208 -2.932 15.498 1.00 92.56 126 ALA A N 1
ATOM 991 C CA . ALA A 1 126 ? 3.392 -2.265 14.214 1.00 92.56 126 ALA A CA 1
ATOM 992 C C . ALA A 1 126 ? 3.116 -0.754 14.321 1.00 92.56 126 ALA A C 1
ATOM 994 O O . ALA A 1 126 ? 3.946 0.045 13.902 1.00 92.56 126 ALA A O 1
ATOM 995 N N . GLY A 1 127 ? 2.032 -0.344 14.988 1.00 93.62 127 GLY A N 1
ATOM 996 C CA . GLY A 1 127 ? 1.693 1.068 15.182 1.00 93.62 127 GLY A CA 1
ATOM 997 C C . GLY A 1 127 ? 2.726 1.847 16.004 1.00 93.62 127 GLY A C 1
ATOM 998 O O . GLY A 1 127 ? 3.039 2.991 15.676 1.00 93.62 127 GLY A O 1
ATOM 999 N N . LYS A 1 128 ? 3.319 1.236 17.042 1.00 94.50 128 LYS A N 1
ATOM 1000 C CA . LYS A 1 128 ? 4.438 1.846 17.788 1.00 94.50 128 LYS A CA 1
ATOM 1001 C C . LYS A 1 128 ? 5.689 1.981 16.918 1.00 94.50 128 LYS A C 1
ATOM 1003 O O . LYS A 1 128 ? 6.313 3.040 16.922 1.00 94.50 128 LYS A O 1
ATOM 1008 N N . ALA A 1 129 ? 6.038 0.936 16.169 1.00 93.31 129 ALA A N 1
ATOM 1009 C CA . ALA A 1 129 ? 7.196 0.942 15.279 1.00 93.31 129 ALA A CA 1
ATOM 1010 C C . ALA A 1 129 ? 7.052 1.990 14.163 1.00 93.31 129 ALA A C 1
ATOM 1012 O O . ALA A 1 129 ? 7.972 2.775 13.945 1.00 93.31 129 ALA A O 1
ATOM 1013 N N . MET A 1 130 ? 5.882 2.068 13.523 1.00 92.38 130 MET A N 1
ATOM 1014 C CA . MET A 1 130 ? 5.580 3.067 12.494 1.00 92.38 130 MET A CA 1
ATOM 1015 C C . MET A 1 130 ? 5.651 4.493 13.044 1.00 92.38 130 MET A C 1
ATOM 1017 O O . MET A 1 130 ? 6.250 5.348 12.406 1.00 92.38 130 MET A O 1
ATOM 1021 N N . LYS A 1 131 ? 5.134 4.759 14.253 1.00 94.75 131 LYS A N 1
ATOM 1022 C CA . LYS A 1 131 ? 5.260 6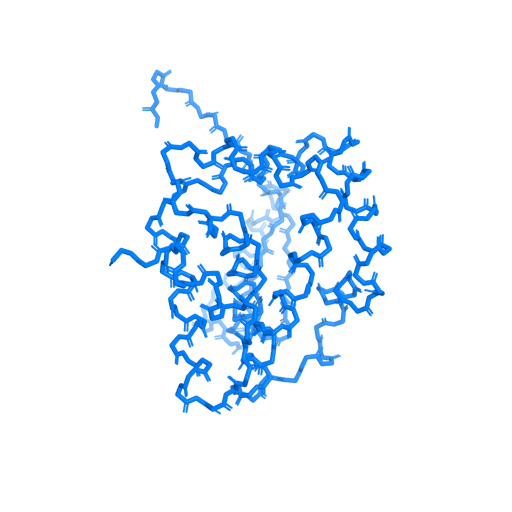.088 14.877 1.00 94.75 131 LYS A CA 1
ATOM 1023 C C . LYS A 1 131 ? 6.726 6.500 15.042 1.00 94.75 131 LYS A C 1
ATOM 1025 O O . LYS A 1 131 ? 7.092 7.632 14.742 1.00 94.75 131 LYS A O 1
ATOM 1030 N N . ILE A 1 132 ? 7.573 5.580 15.512 1.00 93.69 132 ILE A N 1
ATOM 1031 C CA . ILE A 1 132 ? 9.015 5.828 15.656 1.00 93.69 132 ILE A CA 1
ATOM 1032 C C . ILE A 1 132 ? 9.663 6.047 14.283 1.00 93.69 132 ILE A C 1
ATOM 1034 O O . ILE A 1 132 ? 10.489 6.945 14.147 1.00 93.69 132 ILE A O 1
ATOM 1038 N N . MET A 1 133 ? 9.280 5.262 13.272 1.00 92.81 133 MET A N 1
ATOM 1039 C CA . MET A 1 133 ? 9.753 5.417 11.896 1.00 92.81 133 MET A CA 1
ATOM 1040 C C . MET A 1 133 ? 9.416 6.809 11.348 1.00 92.81 133 MET A C 1
ATOM 1042 O O . MET A 1 133 ? 10.324 7.505 10.912 1.00 92.81 133 MET A O 1
ATOM 1046 N N . PHE A 1 134 ? 8.160 7.255 11.437 1.00 92.38 134 PHE A N 1
ATOM 1047 C CA . PHE A 1 134 ? 7.746 8.581 10.960 1.00 92.38 134 PHE A CA 1
ATOM 1048 C C . PHE A 1 134 ? 8.426 9.734 11.705 1.00 92.38 134 PHE A C 1
ATOM 1050 O O . PHE A 1 134 ? 8.680 10.778 11.112 1.00 92.38 134 PHE A O 1
ATOM 1057 N N . ALA A 1 135 ? 8.753 9.553 12.987 1.00 91.50 135 ALA A N 1
ATOM 1058 C CA . ALA A 1 135 ? 9.503 10.547 13.752 1.00 91.50 135 ALA A CA 1
ATOM 1059 C C . ALA A 1 135 ? 10.990 10.620 13.358 1.00 91.50 135 ALA A C 1
ATOM 1061 O O . ALA A 1 135 ? 11.623 11.649 13.575 1.00 91.50 135 ALA A O 1
ATOM 1062 N N . LYS A 1 136 ? 11.559 9.533 12.818 1.00 92.31 136 LYS A N 1
ATOM 1063 C CA . LYS A 1 136 ? 12.991 9.421 12.490 1.00 92.31 136 LYS A CA 1
ATOM 1064 C C . LYS A 1 136 ? 13.304 9.497 10.995 1.00 92.31 136 LYS A C 1
ATOM 1066 O O . LYS A 1 136 ? 14.465 9.672 10.647 1.00 92.31 136 LYS A O 1
ATOM 1071 N N . ASN A 1 137 ? 12.309 9.336 10.127 1.00 89.00 137 ASN A N 1
ATOM 1072 C CA . ASN A 1 137 ? 12.473 9.313 8.679 1.00 89.00 137 ASN A CA 1
ATOM 1073 C C . ASN A 1 137 ? 11.655 10.441 8.037 1.00 89.00 137 ASN A C 1
ATOM 1075 O O . ASN A 1 137 ? 10.459 10.299 7.772 1.00 89.00 137 ASN A O 1
ATOM 1079 N N . GLU A 1 138 ? 12.324 11.568 7.800 1.00 86.00 138 GLU A N 1
ATOM 1080 C CA . GLU A 1 138 ? 11.726 12.754 7.187 1.00 86.00 138 GLU A CA 1
ATOM 1081 C C . GLU A 1 138 ? 11.196 12.473 5.778 1.00 86.00 138 GLU A C 1
ATOM 1083 O O . GLU A 1 138 ? 10.100 12.917 5.443 1.00 86.00 138 GLU A O 1
ATOM 1088 N N . LEU A 1 139 ? 11.916 11.665 4.993 1.00 84.44 139 LEU A N 1
ATOM 1089 C CA . LEU A 1 139 ? 11.509 11.275 3.646 1.00 84.44 139 LEU A CA 1
ATOM 1090 C C . LEU A 1 139 ? 10.151 10.561 3.671 1.00 84.44 139 LEU A C 1
ATOM 1092 O O . LEU A 1 139 ? 9.208 11.002 3.019 1.00 84.44 139 LEU A O 1
ATOM 1096 N N . THR A 1 140 ? 10.009 9.508 4.483 1.00 85.00 140 THR A N 1
ATOM 1097 C CA . THR A 1 140 ? 8.740 8.766 4.618 1.00 85.00 140 THR A CA 1
ATOM 1098 C C . THR A 1 140 ? 7.606 9.657 5.130 1.00 85.00 140 THR A C 1
ATOM 1100 O O . THR A 1 140 ? 6.465 9.530 4.684 1.00 85.00 140 THR A O 1
ATOM 1103 N N . ARG A 1 141 ? 7.910 10.593 6.036 1.00 87.12 141 ARG A N 1
ATOM 1104 C CA . ARG A 1 141 ? 6.934 11.559 6.550 1.00 87.12 141 ARG A CA 1
ATOM 1105 C C . ARG A 1 141 ? 6.455 12.522 5.457 1.00 87.12 141 ARG A C 1
ATOM 1107 O O . ARG A 1 141 ? 5.248 12.715 5.326 1.00 87.12 141 ARG A O 1
ATOM 1114 N N . LYS A 1 142 ? 7.371 13.080 4.657 1.00 85.88 142 LYS A N 1
ATOM 1115 C CA . LYS A 1 142 ? 7.051 13.992 3.547 1.00 85.88 142 LYS A CA 1
ATOM 1116 C C . LYS A 1 142 ? 6.259 13.278 2.448 1.00 85.88 142 LYS A C 1
ATOM 1118 O O . LYS A 1 142 ? 5.269 13.822 1.970 1.00 85.88 142 LYS A O 1
ATOM 1123 N N . ILE A 1 143 ? 6.621 12.036 2.115 1.00 83.69 143 ILE A N 1
ATOM 1124 C CA . ILE A 1 143 ? 5.867 11.199 1.166 1.00 83.69 143 ILE A CA 1
ATOM 1125 C C . ILE A 1 143 ? 4.403 11.079 1.599 1.00 83.69 143 ILE A C 1
ATOM 1127 O O . ILE A 1 143 ? 3.504 11.314 0.795 1.00 83.69 143 ILE A O 1
ATOM 1131 N N . MET A 1 144 ? 4.144 10.768 2.872 1.00 84.44 144 MET A N 1
ATOM 1132 C CA . MET A 1 144 ? 2.776 10.617 3.374 1.00 84.44 144 MET A CA 1
ATOM 1133 C C . MET A 1 144 ? 1.978 11.929 3.298 1.00 84.44 144 MET A C 1
ATOM 1135 O O . MET A 1 144 ? 0.804 11.907 2.953 1.00 84.44 144 MET A O 1
ATOM 1139 N N . THR A 1 145 ? 2.603 13.081 3.570 1.00 84.44 145 THR A N 1
ATOM 1140 C CA . THR A 1 145 ? 1.930 14.391 3.446 1.00 84.44 145 THR A CA 1
ATOM 1141 C C . THR A 1 145 ? 1.621 14.791 2.003 1.00 84.44 145 THR A C 1
ATOM 1143 O O . THR A 1 145 ? 0.700 15.570 1.773 1.00 84.44 145 THR A O 1
ATOM 1146 N N . LEU A 1 146 ? 2.369 14.253 1.034 1.00 81.75 146 LEU A N 1
ATOM 1147 C CA . LEU A 1 146 ? 2.153 14.495 -0.395 1.00 81.75 146 LEU A CA 1
ATOM 1148 C C . LEU A 1 146 ? 1.050 13.605 -0.993 1.00 81.75 146 LEU A C 1
ATOM 1150 O O . LEU A 1 146 ? 0.584 13.887 -2.091 1.00 81.75 146 LEU A O 1
ATOM 1154 N N . HIS A 1 147 ? 0.577 12.580 -0.274 1.00 74.94 147 HIS A N 1
ATOM 1155 C CA . HIS A 1 147 ? -0.633 11.832 -0.638 1.00 74.94 147 HIS A CA 1
ATOM 1156 C C . HIS A 1 147 ? -1.878 12.647 -0.258 1.00 74.94 147 HIS A C 1
ATOM 1158 O O . HIS A 1 147 ? -2.576 12.330 0.705 1.00 74.94 147 HIS A O 1
ATOM 1164 N N . ASN A 1 148 ? -2.115 13.750 -0.970 1.00 72.75 148 ASN A N 1
ATOM 1165 C CA . ASN A 1 148 ? -3.165 14.721 -0.655 1.00 72.75 148 ASN A CA 1
ATOM 1166 C C . ASN A 1 148 ? -4.163 14.964 -1.800 1.00 72.75 148 ASN A C 1
ATOM 1168 O O . ASN A 1 148 ? -5.103 15.746 -1.620 1.00 72.75 148 ASN A O 1
ATOM 1172 N N . ASP A 1 149 ? -4.003 14.281 -2.938 1.00 80.50 149 ASP A N 1
ATOM 1173 C CA . ASP A 1 149 ? -4.990 14.312 -4.014 1.00 80.50 149 ASP A CA 1
ATOM 1174 C C . ASP A 1 149 ? -6.273 13.618 -3.548 1.00 80.50 149 ASP A C 1
ATOM 1176 O O . ASP A 1 149 ? -6.340 12.400 -3.374 1.00 80.50 149 ASP A O 1
ATOM 1180 N N . LYS A 1 150 ? -7.314 14.423 -3.327 1.00 80.38 150 LYS A N 1
ATOM 1181 C CA . LYS A 1 150 ? -8.603 13.934 -2.840 1.00 80.38 150 LYS A CA 1
ATOM 1182 C C . LYS A 1 150 ? -9.222 12.933 -3.811 1.00 80.38 150 LYS A C 1
ATOM 1184 O O . LYS A 1 150 ? -9.752 11.928 -3.351 1.00 80.38 150 LYS A O 1
ATOM 1189 N N . GLN A 1 151 ? -9.178 13.196 -5.118 1.00 82.31 151 GLN A N 1
ATOM 1190 C CA . GLN A 1 151 ? -9.829 12.342 -6.113 1.00 82.31 151 GLN A CA 1
ATOM 1191 C C . GLN A 1 151 ? -9.184 10.960 -6.145 1.00 82.31 151 GLN A C 1
ATOM 1193 O O . GLN A 1 151 ? -9.903 9.963 -6.108 1.00 82.31 151 GLN A O 1
ATOM 1198 N N . ASP A 1 152 ? -7.852 10.906 -6.125 1.00 79.31 152 ASP A N 1
ATOM 1199 C CA . ASP A 1 152 ? -7.115 9.641 -6.088 1.00 79.31 152 ASP A CA 1
ATOM 1200 C C . ASP A 1 152 ? -7.381 8.866 -4.785 1.00 79.31 152 ASP A C 1
ATOM 1202 O O . ASP A 1 152 ? -7.706 7.675 -4.804 1.00 79.31 152 ASP A O 1
ATOM 1206 N N . ILE A 1 153 ? -7.374 9.564 -3.640 1.00 79.56 153 ILE A N 1
ATOM 1207 C CA . ILE A 1 153 ? -7.715 8.985 -2.332 1.00 79.56 153 ILE A CA 1
ATOM 1208 C C . ILE A 1 153 ? -9.112 8.351 -2.349 1.00 79.56 153 ILE A C 1
ATOM 1210 O O . ILE A 1 153 ? -9.274 7.200 -1.923 1.00 79.56 153 ILE A O 1
ATOM 1214 N N . PHE A 1 154 ? -10.119 9.088 -2.827 1.00 84.56 154 PHE A N 1
ATOM 1215 C CA . PHE A 1 154 ? -11.498 8.608 -2.896 1.00 84.56 154 PHE A CA 1
ATOM 1216 C C . PHE A 1 154 ? -11.634 7.432 -3.856 1.00 84.56 154 PHE A C 1
ATOM 1218 O O . PHE A 1 154 ? -12.239 6.424 -3.489 1.00 84.56 154 PHE A O 1
ATOM 1225 N N . TYR A 1 155 ? -11.049 7.535 -5.050 1.00 88.12 155 TYR A N 1
ATOM 1226 C CA . TYR A 1 155 ? -11.095 6.481 -6.055 1.00 88.12 155 TYR A CA 1
ATOM 1227 C C . TYR A 1 155 ? -10.498 5.177 -5.521 1.00 88.12 155 TYR A C 1
ATOM 1229 O O . TYR A 1 155 ? -11.129 4.122 -5.605 1.00 88.12 155 TYR A O 1
ATOM 1237 N N . CYS A 1 156 ? -9.320 5.249 -4.899 1.00 88.19 156 CYS A N 1
ATOM 1238 C CA . CYS A 1 156 ? -8.648 4.091 -4.322 1.00 88.19 156 CYS A CA 1
ATOM 1239 C C . CYS A 1 156 ? -9.511 3.411 -3.245 1.00 88.19 156 CYS A C 1
ATOM 1241 O O . CYS A 1 156 ? -9.730 2.196 -3.282 1.00 88.19 156 CYS A O 1
ATOM 1243 N N . CYS A 1 157 ? -10.066 4.203 -2.320 1.00 92.56 157 CYS A N 1
ATOM 1244 C CA . CYS A 1 157 ? -10.931 3.699 -1.255 1.00 92.56 157 CYS A CA 1
ATOM 1245 C C . CYS A 1 157 ? -12.215 3.069 -1.802 1.00 92.56 157 CYS A C 1
ATOM 1247 O O . CYS A 1 157 ? -12.580 1.962 -1.405 1.00 92.56 157 CYS A O 1
ATOM 1249 N N . GLN A 1 158 ? -12.885 3.758 -2.727 1.00 93.44 158 GLN A N 1
ATOM 1250 C CA . GLN A 1 158 ? -14.135 3.305 -3.324 1.00 93.44 158 GLN A CA 1
ATOM 1251 C C . GLN A 1 158 ? -13.931 2.031 -4.147 1.00 93.44 158 GLN A C 1
ATOM 1253 O O . GLN A 1 158 ? -14.716 1.099 -4.000 1.00 93.44 158 GLN A O 1
ATOM 1258 N N . SER A 1 159 ? -12.856 1.948 -4.934 1.00 95.00 159 SER A N 1
ATOM 1259 C CA . SER A 1 159 ? -12.529 0.771 -5.744 1.00 95.00 159 SER A CA 1
ATOM 1260 C C . SER A 1 159 ? -12.327 -0.480 -4.883 1.00 95.00 159 SER A C 1
ATOM 1262 O O . SER A 1 159 ? -12.906 -1.533 -5.154 1.00 95.00 159 SER A O 1
ATOM 1264 N N . VAL A 1 160 ? -11.541 -0.379 -3.805 1.00 96.81 160 VAL A N 1
ATOM 1265 C CA . VAL A 1 160 ? -11.319 -1.509 -2.888 1.00 96.81 160 VAL A CA 1
ATOM 1266 C C . VAL A 1 160 ? -12.608 -1.875 -2.152 1.00 96.81 160 VAL A C 1
ATOM 1268 O O . VAL A 1 160 ? -12.934 -3.057 -2.038 1.00 96.81 160 VAL A O 1
ATOM 1271 N N . TYR A 1 161 ? -13.355 -0.874 -1.686 1.00 96.81 161 TYR A N 1
ATOM 1272 C CA . TYR A 1 161 ? -14.605 -1.082 -0.965 1.00 96.81 161 TYR A CA 1
ATOM 1273 C C . TYR A 1 161 ? -15.668 -1.777 -1.824 1.00 96.81 161 TYR A C 1
ATOM 1275 O O . TYR A 1 161 ? -16.195 -2.810 -1.416 1.00 96.81 161 TYR A O 1
ATOM 1283 N N . GLN A 1 162 ? -15.942 -1.257 -3.023 1.00 96.81 162 GLN A N 1
ATOM 1284 C CA . GLN A 1 162 ? -16.941 -1.808 -3.941 1.00 96.81 162 GLN A CA 1
ATOM 1285 C C . GLN A 1 162 ? -16.615 -3.249 -4.318 1.00 96.81 162 GLN A C 1
ATOM 1287 O O . GLN A 1 162 ? -17.469 -4.119 -4.178 1.00 96.81 162 GLN A O 1
ATOM 1292 N N . THR A 1 163 ? -15.366 -3.544 -4.684 1.00 97.81 163 THR A N 1
ATOM 1293 C CA . THR A 1 163 ? -15.004 -4.930 -4.999 1.00 97.81 163 THR A CA 1
ATOM 1294 C C . THR A 1 163 ? -15.099 -5.848 -3.785 1.00 97.81 163 THR A C 1
ATOM 1296 O O . THR A 1 163 ? -15.495 -7.003 -3.912 1.00 97.81 163 THR A O 1
ATOM 1299 N N . GLY A 1 164 ? -14.783 -5.360 -2.585 1.00 97.88 164 GLY A N 1
ATOM 1300 C CA . GLY A 1 164 ? -15.007 -6.141 -1.375 1.00 97.88 164 GLY A CA 1
ATOM 1301 C C . GLY A 1 164 ? -16.488 -6.469 -1.157 1.00 97.88 164 GLY A C 1
ATOM 1302 O O . GLY A 1 164 ? -16.800 -7.597 -0.777 1.00 97.88 164 GLY A O 1
ATOM 1303 N N . GLN A 1 165 ? -17.399 -5.536 -1.461 1.00 97.69 165 GLN A N 1
ATOM 1304 C CA . GLN A 1 165 ? -18.842 -5.792 -1.428 1.00 97.69 165 GLN A CA 1
ATOM 1305 C C . GLN A 1 165 ? -19.270 -6.819 -2.487 1.00 97.69 165 GLN A C 1
ATOM 1307 O O . GLN A 1 165 ? -19.985 -7.762 -2.156 1.00 97.69 165 GLN A O 1
ATOM 1312 N N . GLU A 1 166 ? -18.803 -6.673 -3.729 1.00 98.06 166 GLU A N 1
ATOM 1313 C CA . GLU A 1 166 ? -19.100 -7.587 -4.843 1.00 98.06 166 GLU A CA 1
ATOM 1314 C C . GLU A 1 166 ? -18.643 -9.024 -4.556 1.00 98.06 166 GLU A C 1
ATOM 1316 O O . GLU A 1 166 ? -19.349 -9.981 -4.867 1.00 98.06 166 GLU A O 1
ATOM 1321 N N . LEU A 1 167 ? -17.483 -9.177 -3.912 1.00 98.06 167 LEU A N 1
ATOM 1322 C CA . LEU A 1 167 ? -16.902 -10.470 -3.548 1.00 98.06 167 LEU A CA 1
ATOM 1323 C C . LEU A 1 167 ? -17.395 -11.006 -2.191 1.00 98.06 167 LEU A C 1
ATOM 1325 O O . LEU A 1 167 ? -16.965 -12.077 -1.761 1.00 98.06 167 LEU A O 1
ATOM 1329 N N . GLY A 1 168 ? -18.274 -10.281 -1.489 1.00 97.81 168 GLY A N 1
ATOM 1330 C CA . GLY A 1 168 ? -18.827 -10.701 -0.196 1.00 97.81 168 GLY A CA 1
ATOM 1331 C C . GLY A 1 168 ? -17.809 -10.735 0.954 1.00 97.81 168 GLY A C 1
ATOM 1332 O O . GLY A 1 168 ? -17.978 -11.487 1.920 1.00 97.81 168 GLY A O 1
ATOM 1333 N N . VAL A 1 169 ? -16.741 -9.940 0.871 1.00 98.31 169 VAL A N 1
ATOM 1334 C CA . VAL A 1 169 ? -15.697 -9.858 1.900 1.00 98.31 169 VAL A CA 1
ATOM 1335 C C . VAL A 1 169 ? -16.182 -8.995 3.062 1.00 98.31 169 VAL A C 1
ATOM 1337 O O . VAL A 1 169 ? -16.594 -7.854 2.882 1.00 98.31 169 VAL A O 1
ATOM 1340 N N . LYS A 1 170 ? -16.088 -9.515 4.291 1.00 97.81 170 LYS A N 1
ATOM 1341 C CA . LYS A 1 170 ? -16.405 -8.741 5.502 1.00 97.81 170 LYS A CA 1
ATOM 1342 C C . LYS A 1 170 ? -15.282 -7.758 5.823 1.00 97.81 170 LYS A C 1
ATOM 1344 O O . LYS A 1 170 ? -14.170 -8.194 6.138 1.00 9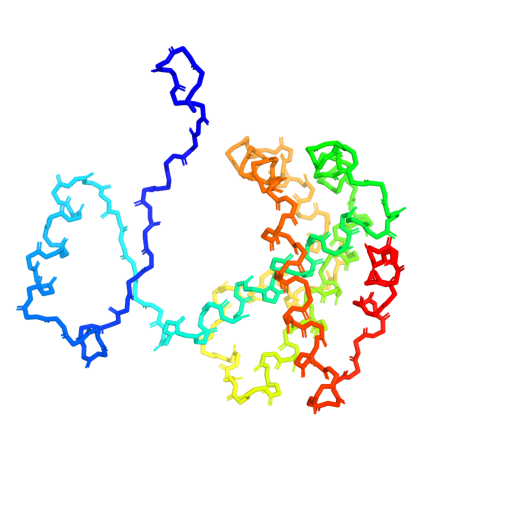7.81 170 LYS A O 1
ATOM 1349 N N . MET A 1 171 ? -15.596 -6.464 5.818 1.00 97.75 171 MET A N 1
ATOM 1350 C CA . MET A 1 171 ? -14.628 -5.388 6.055 1.00 97.75 171 MET A CA 1
ATOM 1351 C C . MET A 1 171 ? -15.199 -4.329 7.017 1.00 97.75 171 MET A C 1
ATOM 1353 O O . MET A 1 171 ? -15.361 -3.172 6.636 1.00 97.75 171 MET A O 1
ATOM 1357 N N . PRO A 1 172 ? -15.563 -4.693 8.260 1.00 97.75 172 PRO A N 1
ATOM 1358 C CA . PRO A 1 172 ? -16.312 -3.807 9.152 1.00 97.75 172 PRO A CA 1
ATOM 1359 C C . PRO A 1 172 ? -15.589 -2.498 9.505 1.00 97.75 172 PRO A C 1
ATOM 1361 O O . PRO A 1 172 ? -16.250 -1.484 9.728 1.00 97.75 172 PRO A O 1
ATOM 1364 N N . ILE A 1 173 ? -14.253 -2.492 9.574 1.00 97.38 173 ILE A N 1
ATOM 1365 C CA . ILE A 1 173 ? -13.484 -1.272 9.846 1.00 97.38 173 ILE A CA 1
ATOM 1366 C C . ILE A 1 173 ? -13.463 -0.392 8.598 1.00 97.38 173 ILE A C 1
ATOM 1368 O O . ILE A 1 173 ? -13.722 0.807 8.696 1.00 97.38 173 ILE A O 1
ATOM 1372 N N . LEU A 1 174 ? -13.198 -0.979 7.426 1.00 95.94 174 LEU A N 1
ATOM 1373 C CA . LEU A 1 174 ? -13.220 -0.234 6.167 1.00 95.94 174 LEU A CA 1
ATOM 1374 C C . LEU A 1 174 ? -14.621 0.326 5.879 1.00 95.94 174 LEU A C 1
ATOM 1376 O O . LEU A 1 174 ? -14.745 1.504 5.571 1.00 95.94 174 LEU A O 1
ATOM 1380 N N . GLU A 1 175 ? -15.678 -0.465 6.064 1.00 95.62 175 GLU A N 1
ATOM 1381 C CA . GLU A 1 175 ? -17.080 -0.035 5.967 1.00 95.62 175 GLU A CA 1
ATOM 1382 C C . GLU A 1 175 ? -17.377 1.164 6.874 1.00 95.62 175 GLU A C 1
ATOM 1384 O O . GLU A 1 175 ? -18.001 2.136 6.445 1.00 95.62 175 GLU A O 1
ATOM 1389 N N . ALA A 1 176 ? -16.929 1.115 8.133 1.00 94.94 176 ALA A N 1
ATOM 1390 C CA . ALA A 1 176 ? -17.114 2.216 9.073 1.00 94.94 176 ALA A CA 1
ATOM 1391 C C . ALA A 1 176 ? -16.368 3.482 8.625 1.00 94.94 176 ALA A C 1
ATOM 1393 O O . ALA A 1 176 ? -16.937 4.571 8.684 1.00 94.94 176 ALA A O 1
ATOM 1394 N N . ASN A 1 177 ? -15.133 3.343 8.134 1.00 94.00 177 ASN A N 1
ATOM 1395 C CA . ASN A 1 177 ? -14.368 4.465 7.594 1.00 94.00 177 ASN A CA 1
ATOM 1396 C C . ASN A 1 177 ? -15.056 5.070 6.363 1.00 94.00 177 ASN A C 1
ATOM 1398 O O . ASN A 1 177 ? -15.203 6.287 6.280 1.00 94.00 177 ASN A O 1
ATOM 1402 N N . MET A 1 178 ? -15.532 4.230 5.439 1.00 91.88 178 MET A N 1
ATOM 1403 C CA . MET A 1 178 ? -16.195 4.668 4.210 1.00 91.88 178 MET A CA 1
ATOM 1404 C C . MET A 1 178 ? -17.481 5.449 4.481 1.00 91.88 178 MET A C 1
ATOM 1406 O O . MET A 1 178 ? -17.754 6.406 3.762 1.00 91.88 178 MET A O 1
ATOM 1410 N N . LYS A 1 179 ? -18.234 5.121 5.539 1.00 88.75 179 LYS A N 1
ATOM 1411 C CA . LYS A 1 179 ? -19.403 5.913 5.972 1.00 88.75 179 LYS A CA 1
ATOM 1412 C C . LYS A 1 179 ? -19.045 7.327 6.427 1.00 88.75 179 LYS A C 1
ATOM 1414 O O . LYS A 1 179 ? -19.870 8.217 6.295 1.00 88.75 179 LYS A O 1
ATOM 1419 N N . GLY A 1 180 ? -17.853 7.527 6.987 1.00 80.69 180 GLY A N 1
ATOM 1420 C CA . GLY A 1 180 ? -17.387 8.854 7.390 1.00 80.69 180 GLY A CA 1
ATOM 1421 C C . GLY A 1 180 ? -16.867 9.694 6.223 1.00 80.69 180 GLY A C 1
ATOM 1422 O O . GLY A 1 180 ? -16.811 10.911 6.330 1.00 80.69 180 GLY A O 1
ATOM 1423 N N . ILE A 1 181 ? -16.483 9.046 5.121 1.00 80.00 181 ILE A N 1
ATOM 1424 C CA . ILE A 1 181 ? -15.857 9.665 3.942 1.00 80.00 181 ILE A CA 1
ATOM 1425 C C . ILE A 1 181 ? -16.880 9.933 2.834 1.00 80.00 181 ILE A C 1
ATOM 1427 O O . ILE A 1 181 ? -16.743 10.895 2.082 1.00 80.00 181 ILE A O 1
ATOM 1431 N N . SER A 1 182 ? -17.892 9.073 2.725 1.00 63.62 182 SER A N 1
ATOM 1432 C CA . SER A 1 182 ? -18.981 9.209 1.761 1.00 63.62 182 SER A CA 1
ATOM 1433 C C . SER A 1 182 ? -19.987 10.221 2.308 1.00 63.62 182 SER A C 1
ATOM 1435 O O . SER A 1 182 ? -20.685 9.923 3.276 1.00 63.62 182 SER A O 1
ATOM 1437 N N . ILE A 1 183 ? -20.021 11.415 1.714 1.00 45.91 183 ILE A N 1
ATOM 1438 C CA . ILE A 1 183 ? -21.156 12.344 1.831 1.00 45.91 183 ILE A CA 1
ATOM 1439 C C . ILE A 1 183 ? -22.307 11.788 0.992 1.00 45.91 183 ILE A C 1
ATOM 1441 O O . ILE A 1 183 ? -22.029 11.384 -0.161 1.00 45.91 183 ILE A O 1
#

Foldseek 3Di:
DPPPDDPDDDQLEEEDADPVPVPDPCPVVVVVVSVVVSRHYDYAPGPVLVVQLVLLLLLLLLLLLCLQQPLVQQLVSLVVCLQDLVSQLSSLLLSVLLVVLSVLVVDDCVSVCVVCVLSVPRSSVSSVVSSVCCVVPVPVSVVSSVPSPPVSSLCSNCVSVVSCVVSVRDRPSSVSSVVNNPD